Protein AF-A0A9D7FBD9-F1 (afdb_monomer_lite)

pLDDT: mean 80.32, std 18.09, range [36.31, 96.69]

Secondary structure (DSSP, 8-state):
------PPPP---S-----PPPHHHHHHHHHHHHTTS------TTHHHHHHHHHHHHGGGTPPPPTTHHHHHHHHHHTT-----S-HHHHTTSTT---

Radius of gyration: 21.57 Å; chains: 1; bounding box: 68×29×38 Å

Organism: NCBI:txid2954373

InterPro domains:
  IPR029060 PIN-like domain superfamily [SSF88723] (27-94)

Sequence (98 aa):
MKKSPFRPLPVANCCMALNVPDATTLKFAVLAFLDYMPCLELPVSAAEQYAKLRATQKPTGRLLRYMDTPIARHALAENLILLTNNERDFCTYSRIDH

Structure (mmCIF, N/CA/C/O backbone):
data_AF-A0A9D7FBD9-F1
#
_entry.id   AF-A0A9D7FBD9-F1
#
loop_
_atom_site.group_PDB
_atom_site.id
_atom_site.type_symbol
_atom_site.label_atom_id
_atom_site.label_alt_id
_atom_site.label_comp_id
_atom_site.label_asym_id
_atom_site.label_entity_id
_atom_site.label_seq_id
_atom_site.pdbx_PDB_ins_code
_atom_site.Cartn_x
_atom_site.Cartn_y
_atom_site.Cartn_z
_atom_site.occupancy
_atom_site.B_iso_or_equiv
_atom_site.auth_seq_id
_atom_site.auth_comp_id
_atom_site.auth_asym_id
_atom_site.auth_atom_id
_atom_site.pdbx_PDB_model_num
ATOM 1 N N . MET A 1 1 ? 55.646 -15.628 17.806 1.00 42.41 1 MET A N 1
ATOM 2 C CA . MET A 1 1 ? 54.329 -15.006 17.531 1.00 42.41 1 MET A CA 1
ATOM 3 C C . MET A 1 1 ? 54.550 -13.562 17.093 1.00 42.41 1 MET A C 1
ATOM 5 O O . MET A 1 1 ? 54.830 -12.719 17.932 1.00 42.41 1 MET A O 1
ATOM 9 N N . LYS A 1 2 ? 54.525 -13.281 15.785 1.00 41.28 2 LYS A N 1
ATOM 10 C CA . LYS A 1 2 ? 54.635 -11.913 15.251 1.00 41.28 2 LYS A CA 1
ATOM 11 C C . LYS A 1 2 ? 53.213 -11.401 15.003 1.00 41.28 2 LYS A C 1
ATOM 13 O O . LYS A 1 2 ? 52.513 -11.976 14.178 1.00 41.28 2 LYS A O 1
ATOM 18 N N . LYS A 1 3 ? 52.765 -10.389 15.753 1.00 44.59 3 LYS A N 1
ATOM 19 C CA . LYS A 1 3 ? 51.477 -9.722 15.501 1.00 44.59 3 LYS A CA 1
ATOM 20 C C . LYS A 1 3 ? 51.601 -8.949 14.184 1.00 44.59 3 LYS A C 1
ATOM 22 O O . LYS A 1 3 ? 52.494 -8.115 14.055 1.00 44.59 3 LYS A O 1
ATOM 27 N N . SER A 1 4 ? 50.755 -9.259 13.204 1.00 45.19 4 SER A N 1
ATOM 28 C CA . SER A 1 4 ? 50.665 -8.489 11.962 1.00 45.19 4 SER A CA 1
ATOM 29 C C . SER A 1 4 ? 50.181 -7.071 12.271 1.00 45.19 4 SER A C 1
ATOM 31 O O . SER A 1 4 ? 49.300 -6.922 13.123 1.00 45.19 4 SER A O 1
ATOM 33 N N . PRO A 1 5 ? 50.679 -6.031 11.585 1.00 51.19 5 PRO A N 1
ATOM 34 C CA . PRO A 1 5 ? 50.108 -4.708 11.732 1.00 51.19 5 PRO A CA 1
ATOM 35 C C . PRO A 1 5 ? 48.740 -4.734 11.051 1.00 51.19 5 PRO A C 1
ATOM 37 O O . PRO A 1 5 ? 48.644 -4.876 9.832 1.00 51.19 5 PRO A O 1
ATOM 40 N N . PHE A 1 6 ? 47.676 -4.644 11.842 1.00 52.66 6 PHE A N 1
ATOM 41 C CA . PHE A 1 6 ? 46.355 -4.336 11.318 1.00 52.66 6 PHE A CA 1
ATOM 42 C C . PHE A 1 6 ? 46.457 -2.951 10.671 1.00 52.66 6 PHE A C 1
ATOM 44 O O . PHE A 1 6 ? 46.542 -1.943 11.371 1.00 52.66 6 PHE A O 1
ATOM 51 N N . ARG A 1 7 ? 46.557 -2.895 9.338 1.00 44.97 7 ARG A N 1
ATOM 52 C CA . ARG A 1 7 ? 46.387 -1.638 8.610 1.00 44.97 7 ARG A CA 1
ATOM 53 C C . ARG A 1 7 ? 44.893 -1.333 8.651 1.00 44.97 7 ARG A C 1
ATOM 55 O O . ARG A 1 7 ? 44.135 -2.134 8.102 1.00 44.97 7 ARG A O 1
ATOM 62 N N . PRO A 1 8 ? 44.450 -0.234 9.281 1.00 50.00 8 PRO A N 1
ATOM 63 C CA . PRO A 1 8 ? 43.082 0.197 9.085 1.00 50.00 8 PRO A CA 1
ATOM 64 C C . PRO A 1 8 ? 42.930 0.483 7.591 1.00 50.00 8 PRO A C 1
ATOM 66 O O . PRO A 1 8 ? 43.746 1.198 7.001 1.00 50.00 8 PRO A O 1
ATOM 69 N N . LEU A 1 9 ? 41.927 -0.135 6.967 1.00 47.62 9 LEU A N 1
ATOM 70 C CA . LEU A 1 9 ? 41.491 0.296 5.646 1.00 47.62 9 LEU A CA 1
ATOM 71 C C . LEU A 1 9 ? 41.195 1.794 5.752 1.00 47.62 9 LEU A C 1
ATOM 73 O O . LEU A 1 9 ? 40.618 2.216 6.761 1.00 47.62 9 LEU A O 1
ATOM 77 N N . PRO A 1 10 ? 41.613 2.609 4.771 1.00 41.47 10 PRO A N 1
ATOM 78 C CA . PRO A 1 10 ? 41.239 4.005 4.782 1.00 41.47 10 PRO A CA 1
ATOM 79 C C . PRO A 1 10 ? 39.715 4.036 4.860 1.00 41.47 10 PRO A C 1
ATOM 81 O O . PRO A 1 10 ? 39.035 3.418 4.038 1.00 41.47 10 PRO A O 1
ATOM 84 N N . VAL A 1 11 ? 39.185 4.733 5.864 1.00 52.91 11 VAL A N 1
ATOM 85 C CA . VAL A 1 11 ? 37.830 5.278 5.810 1.00 52.91 11 VAL A CA 1
ATOM 86 C C . VAL A 1 11 ? 37.844 6.289 4.672 1.00 52.91 11 VAL A C 1
ATOM 88 O O . VAL A 1 11 ? 37.991 7.492 4.865 1.00 52.91 11 VAL A O 1
ATOM 91 N N . ALA A 1 12 ? 37.834 5.758 3.450 1.00 41.56 12 ALA A N 1
ATOM 92 C CA . ALA A 1 12 ? 37.616 6.508 2.245 1.00 41.56 12 ALA A CA 1
ATOM 93 C C . ALA A 1 12 ? 36.295 7.223 2.473 1.00 41.56 12 ALA A C 1
ATOM 95 O O . ALA A 1 12 ? 35.290 6.578 2.772 1.00 41.56 12 ALA A O 1
ATOM 96 N N . ASN A 1 13 ? 36.355 8.551 2.428 1.00 43.25 13 ASN A N 1
ATOM 97 C CA . ASN A 1 13 ? 35.215 9.447 2.416 1.00 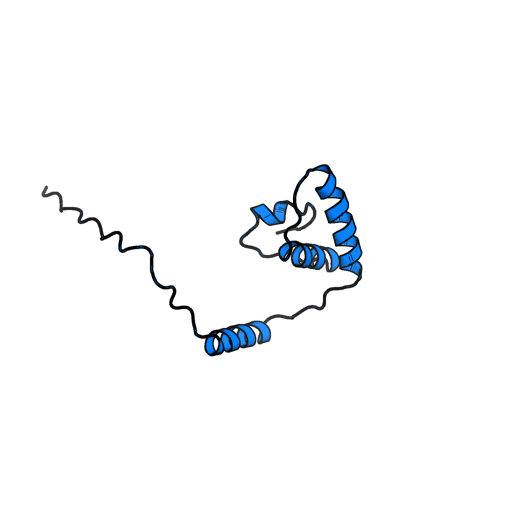43.25 13 ASN A CA 1
ATOM 98 C C . ASN A 1 13 ? 33.988 8.736 1.832 1.00 43.25 13 ASN A C 1
ATOM 100 O O . ASN A 1 13 ? 33.932 8.497 0.627 1.00 43.25 13 ASN A O 1
ATOM 104 N N . CYS A 1 14 ? 32.995 8.437 2.675 1.00 36.31 14 CYS A N 1
ATOM 105 C CA . CYS A 1 14 ? 31.677 7.933 2.267 1.00 36.31 14 CYS A CA 1
ATOM 106 C C . CYS A 1 14 ? 30.880 8.966 1.443 1.00 36.31 14 CYS A C 1
ATOM 108 O O . CYS A 1 14 ? 29.665 8.880 1.329 1.00 36.31 14 CYS A O 1
ATOM 110 N N . CYS A 1 15 ? 31.560 9.928 0.823 1.00 37.75 15 CYS A N 1
ATOM 111 C CA . CYS A 1 15 ? 31.107 10.607 -0.374 1.00 37.75 15 CYS A CA 1
ATOM 112 C C . CYS A 1 15 ? 31.433 9.720 -1.589 1.00 37.75 15 CYS A C 1
ATOM 114 O O . CYS A 1 15 ? 32.082 10.168 -2.532 1.00 37.75 15 CYS A O 1
ATOM 116 N N . MET A 1 16 ? 31.019 8.444 -1.580 1.00 45.00 16 MET A N 1
ATOM 117 C CA . MET A 1 16 ? 30.785 7.773 -2.854 1.00 45.00 16 MET A CA 1
ATOM 118 C C . MET A 1 16 ? 29.689 8.598 -3.511 1.00 45.00 16 MET A C 1
ATOM 120 O O . MET A 1 16 ? 28.555 8.612 -3.033 1.00 45.00 16 MET A O 1
ATOM 124 N N . ALA A 1 17 ? 30.037 9.322 -4.574 1.00 53.47 17 ALA A N 1
ATOM 125 C CA . ALA A 1 17 ? 29.056 9.673 -5.577 1.00 53.47 17 ALA A CA 1
ATOM 126 C C . ALA A 1 17 ? 28.364 8.354 -5.921 1.00 53.47 17 ALA A C 1
ATOM 128 O O . ALA A 1 17 ? 28.972 7.479 -6.541 1.00 53.47 17 ALA A O 1
ATOM 129 N N . LEU A 1 18 ? 27.150 8.151 -5.400 1.00 59.84 18 LEU A N 1
ATOM 130 C CA . LEU A 1 18 ? 26.300 7.065 -5.852 1.00 59.84 18 LEU A CA 1
ATOM 131 C C . LEU A 1 18 ? 26.346 7.165 -7.373 1.00 59.84 18 LEU A C 1
ATOM 133 O O . LEU A 1 18 ? 26.173 8.259 -7.914 1.00 59.84 18 LEU A O 1
ATOM 137 N N . ASN A 1 19 ? 26.687 6.072 -8.049 1.00 70.81 19 ASN A N 1
ATOM 138 C CA . ASN A 1 19 ? 26.648 6.022 -9.501 1.00 70.81 19 ASN A CA 1
ATOM 139 C C . ASN A 1 19 ? 25.167 6.047 -9.900 1.00 70.81 19 ASN A C 1
ATOM 141 O O . ASN A 1 19 ? 24.575 5.010 -10.190 1.00 70.81 19 ASN A O 1
ATOM 145 N N . VAL A 1 20 ? 24.535 7.212 -9.737 1.00 76.62 20 VAL A N 1
ATOM 146 C CA . VAL A 1 20 ? 23.118 7.415 -9.985 1.00 76.62 20 VAL A CA 1
ATOM 147 C C . VAL A 1 20 ? 22.973 7.313 -11.497 1.00 76.62 20 VAL A C 1
ATOM 149 O O . VAL A 1 20 ? 23.589 8.115 -12.205 1.00 76.62 20 VAL A O 1
ATOM 152 N N . PRO A 1 21 ? 22.229 6.316 -12.003 1.00 83.12 21 PRO A N 1
ATOM 153 C CA . PRO A 1 21 ? 21.995 6.208 -13.431 1.00 83.12 21 PRO A CA 1
ATOM 154 C C . PRO A 1 21 ? 21.375 7.511 -13.934 1.00 83.12 21 PRO A C 1
ATOM 156 O O . PRO A 1 21 ? 20.602 8.159 -13.222 1.00 83.12 21 PRO A O 1
ATOM 159 N N . ASP A 1 22 ? 21.706 7.901 -15.162 1.00 91.69 22 ASP A N 1
ATOM 160 C CA . ASP A 1 22 ? 21.049 9.047 -15.773 1.00 91.69 22 ASP A CA 1
ATOM 161 C C . ASP A 1 22 ? 19.531 8.800 -15.861 1.00 91.69 22 ASP A C 1
ATOM 163 O O . ASP A 1 22 ? 19.051 7.660 -15.821 1.00 91.69 22 ASP A O 1
ATOM 167 N N . ALA A 1 23 ? 18.758 9.878 -15.987 1.00 91.88 23 ALA A N 1
ATOM 168 C CA . ALA A 1 23 ? 17.299 9.805 -15.963 1.00 91.88 23 ALA A CA 1
ATOM 169 C C . ALA A 1 23 ? 16.721 8.850 -17.024 1.00 91.88 23 ALA A C 1
ATOM 171 O O . ALA A 1 23 ? 15.674 8.241 -16.798 1.00 91.88 23 ALA A O 1
ATOM 172 N N . THR A 1 24 ? 17.405 8.686 -18.159 1.00 94.88 24 THR A N 1
ATOM 173 C CA . THR A 1 24 ? 16.998 7.780 -19.237 1.00 94.88 24 THR A CA 1
ATOM 174 C C . THR A 1 24 ? 17.156 6.334 -18.799 1.00 94.88 24 THR A C 1
ATOM 176 O O . THR A 1 24 ? 16.200 5.561 -18.865 1.00 94.88 24 THR A O 1
ATOM 179 N N . THR A 1 25 ? 18.339 5.979 -18.295 1.00 94.94 25 THR A N 1
ATOM 180 C CA . THR A 1 25 ? 18.625 4.633 -17.786 1.00 94.94 25 THR A CA 1
ATOM 181 C C . THR A 1 25 ? 17.693 4.274 -16.628 1.00 94.94 25 THR A C 1
ATOM 183 O O . THR A 1 25 ? 17.113 3.187 -16.616 1.00 94.94 25 THR A O 1
ATOM 186 N N . LEU A 1 26 ? 17.472 5.203 -15.690 1.00 95.06 26 LEU A N 1
ATOM 187 C CA . LEU A 1 26 ? 16.557 4.993 -14.567 1.00 95.06 26 LEU A CA 1
ATOM 188 C C . LEU A 1 26 ? 15.115 4.765 -15.038 1.00 95.06 26 LEU A C 1
ATOM 190 O O . LEU A 1 26 ? 14.446 3.855 -14.551 1.00 95.06 26 LEU A O 1
ATOM 194 N N . LYS A 1 27 ? 14.643 5.551 -16.012 1.00 96.31 27 LYS A N 1
ATOM 195 C CA . LYS A 1 27 ? 13.305 5.389 -16.591 1.00 96.31 27 LYS A CA 1
ATOM 196 C C . LYS A 1 27 ? 13.119 3.995 -17.188 1.00 96.31 27 LYS A C 1
ATOM 198 O O . LYS A 1 27 ? 12.096 3.371 -16.924 1.00 96.31 27 LYS A O 1
ATOM 203 N N . PHE A 1 28 ? 14.087 3.494 -17.958 1.00 96.69 28 PHE A N 1
ATOM 204 C CA . PHE A 1 28 ? 13.996 2.152 -18.541 1.00 96.69 28 PHE A CA 1
ATOM 205 C C . PHE A 1 28 ? 13.969 1.053 -17.479 1.00 96.69 28 PHE A C 1
ATOM 207 O O . PHE A 1 28 ? 13.158 0.139 -17.590 1.00 96.69 28 PHE A O 1
ATOM 214 N N . ALA A 1 29 ? 14.791 1.163 -16.433 1.00 95.75 29 ALA A N 1
ATOM 215 C CA . ALA A 1 29 ? 14.785 0.200 -15.335 1.00 95.75 29 ALA A CA 1
ATOM 216 C C . ALA A 1 29 ? 13.437 0.173 -14.591 1.00 95.75 29 ALA A C 1
ATOM 218 O O . ALA A 1 29 ? 12.924 -0.902 -14.292 1.00 95.75 29 ALA A O 1
ATOM 219 N N . VAL A 1 30 ? 12.836 1.343 -14.333 1.00 95.25 30 VAL A N 1
ATOM 220 C CA . VAL A 1 30 ? 11.511 1.439 -13.697 1.00 95.25 30 VAL A CA 1
ATOM 221 C C . VAL A 1 30 ? 10.427 0.839 -14.587 1.00 95.25 30 VAL A C 1
ATOM 223 O O . VAL A 1 30 ? 9.617 0.061 -14.098 1.00 95.25 30 VAL A O 1
ATOM 226 N N . LEU A 1 31 ? 10.414 1.156 -15.885 1.00 96.12 31 LEU A N 1
ATOM 227 C CA . LEU A 1 31 ? 9.423 0.599 -16.812 1.00 96.12 31 LEU A CA 1
ATOM 228 C C . LEU A 1 31 ? 9.545 -0.925 -16.917 1.00 96.12 31 LEU A C 1
ATOM 230 O O . LEU A 1 31 ? 8.547 -1.617 -16.759 1.00 96.12 31 LEU A O 1
ATOM 234 N N . ALA A 1 32 ? 10.768 -1.442 -17.062 1.00 96.19 32 ALA A N 1
ATOM 235 C CA . ALA A 1 32 ? 11.012 -2.880 -17.094 1.00 96.19 32 ALA A CA 1
ATOM 236 C C . ALA A 1 32 ? 10.576 -3.578 -15.797 1.00 96.19 32 ALA A C 1
ATOM 238 O O . ALA A 1 32 ? 10.112 -4.708 -15.845 1.00 96.19 32 ALA A O 1
ATOM 239 N N . PHE A 1 33 ? 10.707 -2.929 -14.635 1.00 95.38 33 PHE A N 1
ATOM 240 C CA . PHE A 1 33 ? 10.182 -3.459 -13.374 1.00 95.38 33 PHE A CA 1
ATOM 241 C C . PHE A 1 33 ? 8.646 -3.493 -13.355 1.00 95.38 33 PHE A C 1
ATOM 243 O O . PHE A 1 33 ? 8.059 -4.484 -12.919 1.00 95.38 33 PHE A O 1
ATOM 250 N N . LEU A 1 34 ? 7.998 -2.430 -13.840 1.00 95.44 34 LEU A N 1
ATOM 251 C CA . LEU A 1 34 ? 6.538 -2.329 -13.885 1.00 95.44 34 LEU A CA 1
ATOM 252 C C . LEU A 1 34 ? 5.897 -3.351 -14.836 1.00 95.44 34 LEU A C 1
ATOM 254 O O . LEU A 1 34 ? 4.754 -3.728 -14.606 1.00 95.44 34 LEU A O 1
ATOM 258 N N . ASP A 1 35 ? 6.626 -3.871 -15.825 1.00 96.00 35 ASP A N 1
ATOM 259 C CA . ASP A 1 35 ? 6.136 -4.951 -16.696 1.00 96.00 35 ASP A CA 1
ATOM 260 C C . ASP A 1 35 ? 5.869 -6.272 -15.939 1.00 96.00 35 ASP A C 1
ATOM 262 O O . ASP A 1 35 ? 5.102 -7.112 -16.411 1.00 96.00 35 ASP A O 1
ATOM 266 N N . TYR A 1 36 ? 6.469 -6.467 -14.756 1.00 96.69 36 TYR A N 1
ATOM 267 C CA . TYR A 1 36 ? 6.308 -7.685 -13.947 1.00 96.69 36 TYR A CA 1
ATOM 268 C C . TYR A 1 36 ? 5.314 -7.547 -12.790 1.00 96.69 36 TYR A C 1
ATOM 270 O O . TYR A 1 36 ? 4.994 -8.548 -12.148 1.00 96.69 36 TYR A O 1
ATOM 278 N N . MET A 1 37 ? 4.851 -6.334 -12.484 1.00 92.56 37 MET A N 1
ATOM 279 C CA . MET A 1 37 ? 4.028 -6.055 -11.306 1.00 92.56 37 MET A CA 1
ATOM 280 C C . MET A 1 37 ? 2.729 -5.356 -11.713 1.00 92.56 37 MET A C 1
ATOM 282 O O . MET A 1 37 ? 2.774 -4.362 -12.435 1.00 92.56 37 MET A O 1
ATOM 286 N N . PRO A 1 38 ? 1.558 -5.807 -11.231 1.00 93.06 38 PRO A N 1
ATOM 287 C CA . PRO A 1 38 ? 0.315 -5.107 -11.510 1.00 93.06 38 PRO A CA 1
ATOM 288 C C . PRO A 1 38 ? 0.326 -3.722 -10.850 1.00 93.06 38 PRO A C 1
ATOM 290 O O . PRO A 1 38 ? 0.529 -3.594 -9.642 1.00 93.06 38 PRO A O 1
ATOM 293 N N . CYS A 1 39 ? 0.066 -2.680 -11.640 1.00 92.00 39 CYS A N 1
ATOM 294 C CA . CYS A 1 39 ? -0.189 -1.340 -11.122 1.00 92.00 39 CYS A CA 1
ATOM 295 C C . CYS A 1 39 ? -1.692 -1.196 -10.861 1.00 92.00 39 CYS A C 1
ATOM 297 O O . CYS A 1 39 ? -2.481 -1.062 -11.795 1.00 92.00 39 CYS A O 1
ATOM 299 N N . LEU A 1 40 ? -2.092 -1.299 -9.594 1.00 93.31 40 LEU A N 1
ATOM 300 C CA . LEU A 1 40 ? -3.495 -1.212 -9.200 1.00 93.31 40 LEU A CA 1
ATOM 301 C C . LEU A 1 40 ? -3.936 0.249 -9.087 1.00 93.31 40 LEU A C 1
ATOM 303 O O . LEU A 1 40 ? -3.257 1.070 -8.467 1.00 93.31 40 LEU A O 1
ATOM 307 N N . GLU A 1 41 ? -5.116 0.548 -9.623 1.00 94.12 41 GLU A N 1
ATOM 308 C CA . GLU A 1 41 ? -5.788 1.823 -9.380 1.00 94.12 41 GLU A CA 1
ATOM 309 C C . GLU A 1 41 ? -6.122 1.980 -7.895 1.00 94.12 41 GLU A C 1
ATOM 311 O O . GLU A 1 41 ? -6.351 1.001 -7.181 1.00 94.12 41 GLU A O 1
ATOM 316 N N . LEU A 1 42 ? -6.159 3.221 -7.411 1.00 91.56 42 LEU A N 1
ATOM 317 C CA . LEU A 1 42 ? -6.563 3.4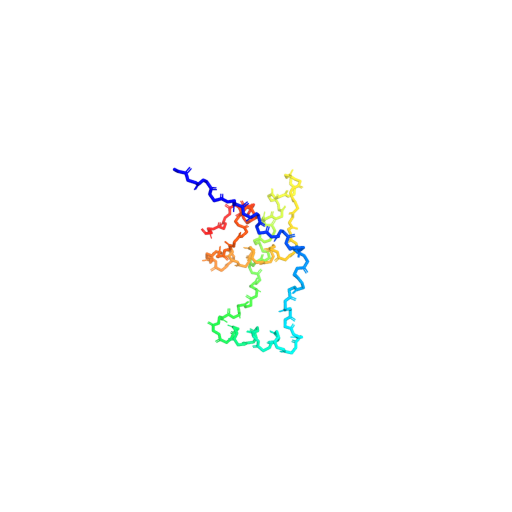88 -6.035 1.00 91.56 42 LEU A CA 1
ATOM 318 C C . LEU A 1 42 ? -8.097 3.462 -5.935 1.00 91.56 42 LEU A C 1
ATOM 320 O O . LEU A 1 42 ? -8.745 4.371 -6.462 1.00 91.56 42 LEU A O 1
ATOM 324 N N . PRO A 1 43 ? -8.697 2.486 -5.229 1.00 92.56 43 PRO A N 1
ATOM 325 C CA . PRO A 1 43 ? -10.146 2.373 -5.170 1.00 92.56 43 PRO A CA 1
ATOM 326 C C . PRO A 1 43 ? -10.760 3.515 -4.357 1.00 92.56 43 PRO A C 1
ATOM 328 O O . PRO A 1 43 ? -10.170 4.035 -3.405 1.00 92.56 43 PRO A O 1
ATOM 331 N N . VAL A 1 44 ? -12.010 3.861 -4.669 1.00 93.56 44 VAL A N 1
ATOM 332 C CA . VAL A 1 44 ? -12.772 4.875 -3.917 1.00 93.56 44 VAL A CA 1
ATOM 333 C C . VAL A 1 44 ? -12.936 4.474 -2.443 1.00 93.56 44 VAL A C 1
ATOM 335 O O . VAL A 1 44 ? -12.882 5.334 -1.564 1.00 93.56 44 VAL A O 1
ATOM 338 N N . SER A 1 45 ? -13.037 3.172 -2.146 1.00 92.00 45 SER A N 1
ATOM 339 C CA . SER A 1 45 ? -13.099 2.631 -0.776 1.00 92.00 45 SER A CA 1
ATOM 340 C C . SER A 1 45 ? -11.878 3.004 0.081 1.00 92.00 45 SER A C 1
ATOM 342 O O . SER A 1 45 ? -11.982 3.106 1.308 1.00 92.00 45 SER A O 1
ATOM 344 N N . ALA A 1 46 ? -10.732 3.318 -0.533 1.00 93.44 46 ALA A N 1
ATOM 345 C CA . ALA A 1 46 ? -9.552 3.803 0.178 1.00 93.44 46 ALA A CA 1
ATOM 346 C C . ALA A 1 46 ? -9.772 5.175 0.841 1.00 93.44 46 ALA A C 1
ATOM 348 O O . ALA A 1 46 ? -9.085 5.509 1.812 1.00 93.44 46 ALA A O 1
ATOM 349 N N . ALA A 1 47 ? -10.739 5.973 0.373 1.00 93.62 47 ALA A N 1
ATOM 350 C CA . ALA A 1 47 ? -11.112 7.230 1.021 1.00 93.62 47 ALA A CA 1
ATOM 351 C C . ALA A 1 47 ? -11.679 6.997 2.432 1.00 93.62 47 ALA A C 1
ATOM 353 O O . ALA A 1 47 ? -11.345 7.734 3.362 1.00 93.62 47 ALA A O 1
ATOM 354 N N . GLU A 1 48 ? -12.466 5.935 2.623 1.00 92.81 48 GLU A N 1
ATOM 355 C CA . GLU A 1 48 ? -12.989 5.566 3.941 1.00 92.81 48 GLU A CA 1
ATOM 356 C C . GLU A 1 48 ? -11.875 5.099 4.878 1.00 92.81 48 GLU A C 1
ATOM 358 O O . GLU A 1 48 ? -11.849 5.473 6.054 1.00 92.81 48 GLU A O 1
ATOM 363 N N . GLN A 1 49 ? -10.925 4.314 4.359 1.00 91.94 49 GLN A N 1
ATOM 364 C CA . GLN A 1 49 ? -9.758 3.890 5.133 1.00 91.94 49 GLN A CA 1
ATOM 365 C C . GLN A 1 49 ? -8.920 5.097 5.552 1.00 91.94 49 GLN A C 1
ATOM 367 O O . GLN A 1 49 ? -8.534 5.207 6.715 1.00 91.94 49 GLN A O 1
ATOM 372 N N . TYR A 1 50 ? -8.724 6.066 4.656 1.00 91.62 50 TYR A N 1
ATOM 373 C CA . TYR A 1 50 ? -8.067 7.325 4.995 1.00 91.62 50 TYR A CA 1
ATOM 374 C C . TYR A 1 50 ? -8.788 8.083 6.118 1.00 91.62 50 TYR A C 1
ATOM 376 O O . TYR A 1 50 ? -8.138 8.530 7.064 1.00 91.62 50 TYR A O 1
ATOM 384 N N . ALA A 1 51 ? -10.117 8.207 6.050 1.00 90.88 51 ALA A N 1
ATOM 385 C CA . ALA A 1 51 ? -10.896 8.880 7.088 1.00 90.88 51 ALA A CA 1
ATOM 386 C C . ALA A 1 51 ? -10.721 8.202 8.458 1.00 90.88 51 ALA A C 1
ATOM 388 O O . ALA A 1 51 ? -10.464 8.886 9.452 1.00 90.88 51 ALA A O 1
ATOM 389 N N . LYS A 1 52 ? -10.770 6.863 8.501 1.00 89.50 52 LYS A N 1
ATOM 390 C CA . LYS A 1 52 ? -10.535 6.067 9.718 1.00 89.50 52 LYS A CA 1
ATOM 391 C C . LYS A 1 52 ? -9.119 6.280 10.261 1.00 89.50 52 LYS A C 1
ATOM 393 O O . LYS A 1 52 ? -8.972 6.604 11.436 1.00 89.50 52 LYS A O 1
ATOM 398 N N . LEU A 1 53 ? -8.093 6.180 9.413 1.00 88.56 53 LEU A N 1
ATOM 399 C CA . LEU A 1 53 ? -6.694 6.411 9.796 1.00 88.56 53 LEU A CA 1
ATOM 400 C C . LEU A 1 53 ? -6.464 7.832 10.328 1.00 88.56 53 LEU A C 1
ATOM 402 O O . LEU A 1 53 ? -5.763 8.035 11.318 1.00 88.56 53 LEU A O 1
ATOM 406 N N . ARG A 1 54 ? -7.071 8.844 9.701 1.00 87.94 54 ARG A N 1
ATOM 407 C CA . ARG A 1 54 ? -6.943 10.228 10.165 1.00 87.94 54 ARG A CA 1
ATOM 408 C C . ARG A 1 54 ? -7.635 10.438 11.505 1.00 87.94 54 ARG A C 1
ATOM 410 O O . ARG A 1 54 ? -7.089 11.143 12.353 1.00 87.94 54 ARG A O 1
ATOM 417 N N . ALA A 1 55 ? -8.813 9.848 11.692 1.00 89.31 55 ALA A N 1
ATOM 418 C CA . ALA A 1 55 ? -9.563 9.934 12.938 1.00 89.31 55 ALA A CA 1
ATOM 419 C C . ALA A 1 55 ? -8.805 9.295 14.111 1.00 89.31 55 ALA A C 1
ATOM 421 O O . ALA A 1 55 ? -8.830 9.848 15.207 1.00 89.31 55 ALA A O 1
ATOM 422 N N . THR A 1 56 ? -8.087 8.189 13.886 1.00 84.69 56 THR A N 1
ATOM 423 C CA . THR A 1 56 ? -7.288 7.530 14.933 1.00 84.69 56 THR A CA 1
ATOM 424 C C . THR A 1 56 ? -5.987 8.265 15.240 1.00 84.69 56 THR A C 1
ATOM 426 O O . THR A 1 56 ? -5.583 8.323 16.398 1.00 84.69 56 THR A O 1
ATOM 429 N N . GLN A 1 57 ? -5.333 8.865 14.241 1.00 82.38 57 GLN A N 1
ATOM 430 C CA . GLN A 1 57 ? -4.031 9.509 14.440 1.00 82.38 57 GLN A CA 1
ATOM 431 C C . GLN A 1 57 ? -4.118 10.962 14.913 1.00 82.38 57 GLN A C 1
ATOM 433 O O . GLN A 1 57 ? -3.273 11.394 15.699 1.00 82.38 57 GLN A O 1
ATOM 438 N N . LYS A 1 58 ? -5.150 11.716 14.506 1.00 84.00 58 LYS A N 1
ATOM 439 C CA . LYS A 1 58 ? -5.312 13.134 14.881 1.00 84.00 58 LYS A CA 1
ATOM 440 C C . LYS A 1 58 ? -5.262 13.375 16.405 1.00 84.00 58 LYS A C 1
ATOM 442 O O . LYS A 1 58 ? -4.572 14.313 16.797 1.00 84.00 58 LYS A O 1
ATOM 447 N N . PRO A 1 59 ? -5.903 12.560 17.268 1.00 82.44 59 PRO A N 1
ATOM 448 C CA . PRO A 1 59 ? -5.821 12.723 18.723 1.00 82.44 59 PRO A CA 1
ATOM 449 C C . PRO A 1 59 ? -4.435 12.411 19.299 1.00 82.44 59 PRO A C 1
ATOM 451 O O . PRO A 1 59 ? -4.045 12.990 20.305 1.00 82.44 59 PRO A O 1
ATOM 454 N N . THR A 1 60 ? -3.678 11.515 18.660 1.00 80.75 60 THR A N 1
ATOM 455 C CA . THR A 1 60 ? -2.341 11.098 19.121 1.00 80.75 60 THR A CA 1
ATOM 456 C C . THR A 1 60 ? -1.233 12.092 18.757 1.00 80.75 60 THR A C 1
ATOM 458 O O . THR A 1 60 ? -0.078 11.879 19.111 1.00 80.75 60 THR A O 1
ATOM 461 N N . GLY A 1 61 ? -1.555 13.152 18.003 1.00 79.19 61 GLY A N 1
ATOM 462 C CA . GLY A 1 61 ? -0.573 14.107 17.481 1.00 79.19 61 GLY A CA 1
ATOM 463 C C . GLY A 1 61 ? 0.361 13.524 16.412 1.00 79.19 61 GLY A C 1
ATOM 464 O O . GLY A 1 61 ? 1.273 14.210 15.955 1.00 79.19 61 GLY A O 1
ATOM 465 N N . ARG A 1 62 ? 0.146 12.270 15.991 1.00 76.75 62 ARG A N 1
ATOM 466 C CA . ARG A 1 62 ? 0.986 11.589 15.006 1.00 76.75 62 ARG A CA 1
ATOM 467 C C . ARG A 1 62 ? 0.639 12.053 13.593 1.00 76.75 62 ARG A C 1
ATOM 469 O O . ARG A 1 62 ? -0.529 12.107 13.206 1.00 76.75 62 ARG A O 1
ATOM 476 N N . LEU A 1 63 ? 1.668 12.419 12.829 1.00 78.75 63 LEU A N 1
ATOM 477 C CA . LEU A 1 63 ? 1.516 12.930 11.471 1.00 78.75 63 LEU A CA 1
ATOM 478 C C . LEU A 1 63 ? 1.412 11.775 10.465 1.00 78.75 63 LEU A C 1
ATOM 480 O O . LEU A 1 63 ? 2.279 10.905 10.419 1.00 78.75 63 LEU A O 1
ATOM 484 N N . LEU A 1 64 ? 0.393 11.824 9.609 1.00 81.62 64 LEU A N 1
ATOM 485 C CA . LEU A 1 64 ? 0.294 10.974 8.423 1.00 81.62 64 LEU A CA 1
ATOM 486 C C . LEU A 1 64 ? 1.336 11.404 7.384 1.00 81.62 64 LEU A C 1
ATOM 488 O O . LEU A 1 64 ? 1.352 12.565 6.966 1.00 81.62 64 LEU A O 1
ATOM 492 N N . ARG A 1 65 ? 2.196 10.477 6.946 1.00 85.38 65 ARG A N 1
ATOM 493 C CA . ARG A 1 65 ? 3.206 10.760 5.913 1.00 85.38 65 ARG A CA 1
ATOM 494 C C . ARG A 1 65 ? 2.544 10.860 4.540 1.00 85.38 65 ARG A C 1
ATOM 496 O O . ARG A 1 65 ? 1.722 10.014 4.191 1.00 85.38 65 ARG A O 1
ATOM 503 N N . TYR A 1 66 ? 2.922 11.873 3.758 1.00 85.56 66 TYR A N 1
ATOM 504 C CA . TYR A 1 66 ? 2.240 12.222 2.505 1.00 85.56 66 TYR A CA 1
ATOM 505 C C . TYR A 1 66 ? 2.168 11.065 1.495 1.00 85.56 66 TYR A C 1
ATOM 507 O O . TYR A 1 66 ? 1.088 10.799 0.981 1.00 85.56 66 TYR A O 1
ATOM 515 N N . MET A 1 67 ? 3.280 10.356 1.258 1.00 88.31 67 MET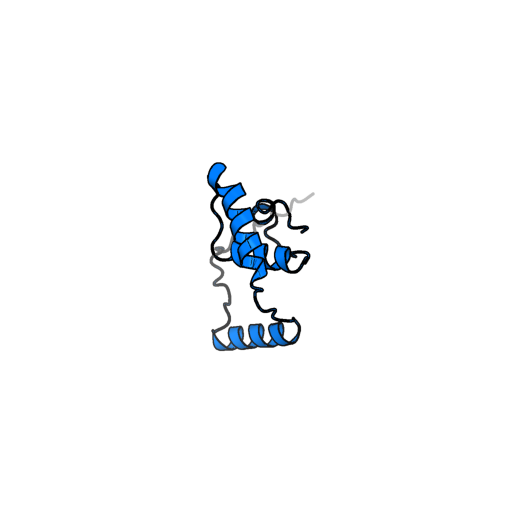 A N 1
ATOM 516 C CA . MET A 1 67 ? 3.331 9.254 0.281 1.00 88.31 67 MET A CA 1
ATOM 517 C C . MET A 1 67 ? 2.923 7.897 0.866 1.00 88.31 67 MET A C 1
ATOM 519 O O . MET A 1 67 ? 2.248 7.122 0.194 1.00 88.31 67 MET A O 1
ATOM 523 N N . ASP A 1 68 ? 3.261 7.620 2.127 1.00 90.88 68 ASP A N 1
ATOM 524 C CA . ASP A 1 68 ? 2.929 6.332 2.752 1.00 90.88 68 ASP A CA 1
ATOM 525 C C . ASP A 1 68 ? 1.440 6.187 3.027 1.00 90.88 68 ASP A C 1
ATOM 527 O O . ASP A 1 68 ? 0.908 5.085 2.979 1.00 90.88 68 ASP A O 1
ATOM 531 N N . THR A 1 69 ? 0.750 7.289 3.328 1.00 91.12 69 THR A N 1
ATOM 532 C CA . THR A 1 69 ? -0.672 7.232 3.673 1.00 91.12 69 THR A CA 1
ATOM 533 C C . THR A 1 69 ? -1.515 6.687 2.514 1.00 91.12 69 THR A C 1
ATOM 535 O O . THR A 1 69 ? -2.339 5.809 2.770 1.00 91.12 69 THR A O 1
ATOM 538 N N . PRO A 1 70 ? -1.326 7.139 1.254 1.00 92.06 70 PRO A N 1
ATOM 539 C CA . PRO A 1 70 ? -1.905 6.501 0.076 1.00 92.06 70 PRO A CA 1
ATOM 540 C C . PRO A 1 70 ? -1.608 5.004 -0.062 1.00 92.06 70 PRO A C 1
ATOM 542 O O . PRO A 1 70 ? -2.530 4.253 -0.360 1.00 92.06 70 PRO A O 1
ATOM 545 N N . ILE A 1 71 ? -0.368 4.572 0.182 1.00 92.94 71 ILE A N 1
ATOM 546 C CA . ILE A 1 71 ? 0.041 3.159 0.086 1.00 92.94 71 ILE A CA 1
ATOM 547 C C . ILE A 1 71 ? -0.667 2.328 1.165 1.00 92.94 71 ILE A C 1
ATOM 549 O O . ILE A 1 71 ? -1.296 1.314 0.874 1.00 92.94 71 ILE A O 1
ATOM 553 N N . ALA A 1 72 ? -0.649 2.817 2.405 1.00 91.94 72 ALA A N 1
ATOM 554 C CA . ALA A 1 72 ? -1.285 2.194 3.558 1.00 91.94 72 ALA A CA 1
ATOM 555 C C . ALA A 1 72 ? -2.801 2.027 3.368 1.00 91.94 72 ALA A C 1
ATOM 557 O O . ALA A 1 72 ? -3.351 0.950 3.586 1.00 91.94 72 ALA A O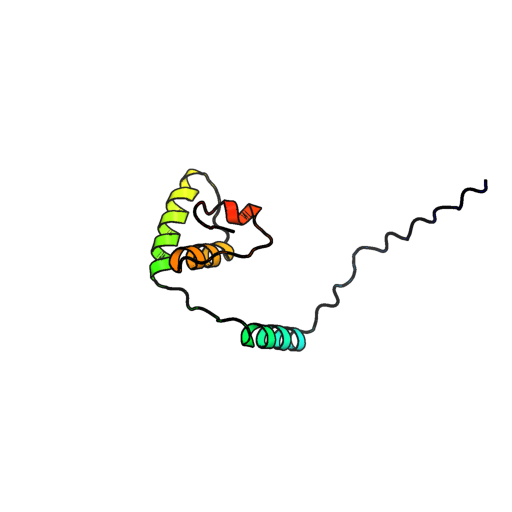 1
ATOM 558 N N . ARG A 1 73 ? -3.499 3.087 2.937 1.00 92.44 73 ARG A N 1
ATOM 559 C CA . ARG A 1 73 ? -4.954 3.021 2.715 1.00 92.44 73 ARG A CA 1
ATOM 560 C C . ARG A 1 73 ? -5.336 2.131 1.532 1.00 92.44 73 ARG A C 1
ATOM 562 O O . ARG A 1 73 ? -6.438 1.599 1.554 1.00 92.44 73 ARG A O 1
ATOM 569 N N . HIS A 1 74 ? -4.469 2.010 0.521 1.00 93.88 74 HIS A N 1
ATOM 570 C CA . HIS A 1 74 ? -4.689 1.126 -0.626 1.00 93.88 74 HIS A CA 1
ATOM 571 C C . HIS A 1 74 ? -4.654 -0.332 -0.168 1.00 93.88 74 HIS A C 1
ATOM 573 O O . HIS A 1 74 ? -5.657 -1.027 -0.300 1.00 93.88 74 HIS A O 1
ATOM 579 N N . ALA A 1 75 ? -3.577 -0.731 0.519 1.00 93.06 75 ALA A N 1
ATOM 580 C CA . ALA A 1 75 ? -3.434 -2.080 1.064 1.00 93.06 75 ALA A CA 1
ATOM 581 C C . ALA A 1 75 ? -4.610 -2.475 1.976 1.00 93.06 75 ALA A C 1
ATOM 583 O O . ALA A 1 75 ? -5.154 -3.567 1.853 1.00 93.06 75 ALA A O 1
ATOM 584 N N . LEU A 1 76 ? -5.076 -1.558 2.832 1.00 91.62 76 LEU A N 1
ATOM 585 C CA . LEU A 1 76 ? -6.240 -1.791 3.695 1.00 91.62 76 LEU A CA 1
ATOM 586 C C . LEU A 1 76 ? -7.569 -1.905 2.940 1.00 91.62 76 LEU A C 1
ATOM 588 O O . LEU A 1 76 ? -8.476 -2.593 3.402 1.00 91.62 76 LEU A O 1
ATOM 592 N N . ALA A 1 77 ? -7.731 -1.169 1.841 1.00 93.38 77 ALA A N 1
ATOM 593 C CA . ALA A 1 77 ? -8.966 -1.160 1.064 1.00 93.38 77 ALA A CA 1
ATOM 594 C C . ALA A 1 77 ? -9.118 -2.427 0.215 1.00 93.38 77 ALA A C 1
ATOM 596 O O . ALA A 1 77 ? -10.227 -2.937 0.096 1.00 93.38 77 ALA A O 1
ATOM 597 N N . GLU A 1 78 ? -8.006 -2.929 -0.317 1.00 93.44 78 GLU A N 1
ATOM 598 C CA . GLU A 1 78 ? -7.933 -4.130 -1.160 1.00 93.44 78 GLU A CA 1
ATOM 599 C C . GLU A 1 78 ? -7.575 -5.402 -0.367 1.00 93.44 78 GLU A C 1
ATOM 601 O O . GLU A 1 78 ? -7.429 -6.474 -0.946 1.00 93.44 78 GLU A O 1
ATOM 606 N N . ASN A 1 79 ? -7.445 -5.304 0.964 1.00 91.69 79 ASN A N 1
ATOM 607 C CA . ASN A 1 79 ? -7.081 -6.414 1.852 1.00 91.69 79 ASN A CA 1
ATOM 608 C C . ASN A 1 79 ? -5.767 -7.120 1.438 1.00 91.69 79 ASN A C 1
ATOM 610 O O . ASN A 1 79 ? -5.704 -8.344 1.316 1.00 91.69 79 ASN A O 1
ATOM 614 N N . LEU A 1 80 ? -4.722 -6.324 1.198 1.00 92.06 80 LEU A N 1
ATOM 615 C CA . LEU A 1 80 ? -3.389 -6.767 0.781 1.00 92.06 80 LEU A CA 1
ATOM 616 C C . LEU A 1 80 ? -2.401 -6.765 1.955 1.00 92.06 80 LEU A C 1
ATOM 618 O O . LEU A 1 80 ? -2.512 -5.952 2.873 1.00 92.06 80 LEU A O 1
ATOM 622 N N . ILE A 1 81 ? -1.381 -7.620 1.863 1.00 91.62 81 ILE A N 1
ATOM 623 C CA . ILE A 1 81 ? -0.210 -7.597 2.752 1.00 91.62 81 ILE A CA 1
ATOM 624 C C . ILE A 1 81 ? 0.781 -6.559 2.221 1.00 91.62 81 ILE A C 1
ATOM 626 O O . ILE A 1 81 ? 1.120 -6.570 1.033 1.00 91.62 81 ILE A O 1
ATOM 630 N N . LEU A 1 82 ? 1.256 -5.661 3.086 1.00 91.38 82 LEU A N 1
ATOM 631 C CA . LEU A 1 82 ? 2.200 -4.616 2.693 1.00 91.38 82 LEU A CA 1
ATOM 632 C C . LEU A 1 82 ? 3.644 -5.050 2.947 1.00 91.38 82 LEU A C 1
ATOM 634 O O . LEU A 1 82 ? 4.163 -4.893 4.048 1.00 91.38 82 LEU A O 1
ATOM 638 N N . LEU A 1 83 ? 4.334 -5.479 1.892 1.00 91.81 83 LEU A N 1
ATOM 639 C CA . LEU A 1 83 ? 5.769 -5.738 1.962 1.00 91.81 83 LEU A CA 1
ATOM 640 C C . LEU A 1 83 ? 6.551 -4.415 2.047 1.00 91.81 83 LEU A C 1
ATOM 642 O O . LEU A 1 83 ? 6.511 -3.600 1.122 1.00 91.81 83 LEU A O 1
ATOM 646 N N . THR A 1 84 ? 7.283 -4.192 3.140 1.00 91.62 84 THR A N 1
ATOM 647 C CA . THR A 1 84 ? 8.036 -2.949 3.366 1.00 91.62 84 THR A CA 1
ATOM 648 C C . THR A 1 84 ? 9.332 -3.191 4.132 1.00 91.62 84 THR A C 1
ATOM 650 O O . THR A 1 84 ? 9.415 -4.078 4.969 1.00 91.62 84 THR A O 1
ATOM 653 N N . ASN A 1 85 ? 10.351 -2.367 3.880 1.00 92.50 85 ASN A N 1
ATOM 654 C CA . ASN A 1 85 ? 11.551 -2.294 4.722 1.00 92.50 85 ASN A CA 1
ATOM 655 C C . ASN A 1 85 ? 11.442 -1.210 5.813 1.00 92.50 85 ASN A C 1
ATOM 657 O O . ASN A 1 85 ? 12.378 -1.014 6.587 1.00 92.50 85 ASN A O 1
ATOM 661 N N . ASN A 1 86 ? 10.319 -0.485 5.856 1.00 89.00 86 ASN A N 1
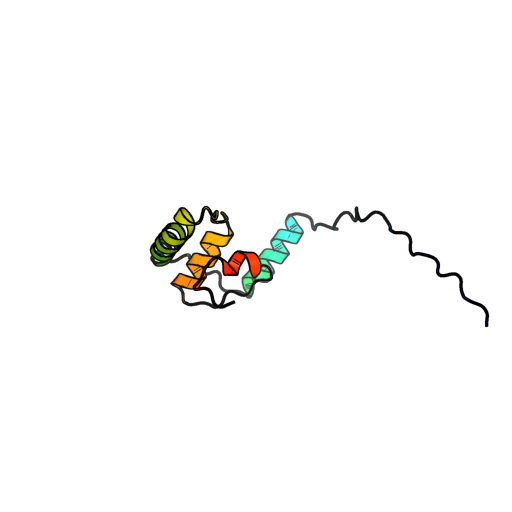ATOM 662 C CA . ASN A 1 86 ? 10.060 0.611 6.784 1.00 89.00 86 ASN A CA 1
ATOM 663 C C . ASN A 1 86 ? 8.945 0.255 7.779 1.00 89.00 86 ASN A C 1
ATOM 665 O O . ASN A 1 86 ? 8.049 1.057 8.048 1.00 89.00 86 ASN A O 1
ATOM 669 N N . GLU A 1 87 ? 8.987 -0.968 8.312 1.00 87.69 87 GLU A N 1
ATOM 670 C CA . GLU A 1 87 ? 7.969 -1.511 9.223 1.00 87.69 87 GLU A CA 1
ATOM 671 C C . GLU A 1 87 ? 7.649 -0.545 10.365 1.00 87.69 87 GLU A C 1
ATOM 673 O O . GLU A 1 87 ? 6.487 -0.270 10.630 1.00 87.69 87 GLU A O 1
ATOM 678 N N . ARG A 1 88 ? 8.666 0.075 10.978 1.00 85.06 88 ARG A N 1
ATOM 679 C CA . ARG A 1 88 ? 8.490 1.026 12.090 1.00 85.06 88 ARG A CA 1
ATOM 680 C C . ARG A 1 88 ? 7.478 2.136 11.784 1.00 85.06 88 ARG A C 1
ATOM 682 O O . ARG A 1 88 ? 6.677 2.492 12.654 1.00 85.06 88 ARG A O 1
ATOM 689 N N . ASP A 1 89 ? 7.527 2.691 10.578 1.00 84.12 89 ASP A N 1
ATOM 690 C CA . ASP A 1 89 ? 6.621 3.762 10.171 1.00 84.12 89 ASP A CA 1
ATOM 691 C C . ASP A 1 89 ? 5.246 3.203 9.798 1.00 84.12 89 ASP A C 1
ATOM 693 O O . ASP A 1 89 ? 4.225 3.831 10.096 1.00 84.12 89 ASP A O 1
ATOM 697 N N . PHE A 1 90 ? 5.191 2.002 9.217 1.00 87.19 90 PHE A N 1
ATOM 698 C CA . PHE A 1 90 ? 3.934 1.371 8.822 1.00 87.19 90 PHE A CA 1
ATOM 699 C C . PHE A 1 90 ? 3.167 0.708 9.976 1.00 87.19 90 PHE A C 1
ATOM 701 O O . PHE A 1 90 ? 1.938 0.693 9.944 1.00 87.19 90 PHE A O 1
ATOM 708 N N . CYS A 1 91 ? 3.826 0.324 11.072 1.00 82.00 91 CYS A N 1
ATOM 709 C CA . CYS A 1 91 ? 3.174 -0.133 12.307 1.00 82.00 91 CYS A CA 1
ATOM 710 C C . CYS A 1 91 ? 2.245 0.932 12.922 1.00 82.00 91 CYS A C 1
ATOM 712 O O . CYS A 1 91 ? 1.420 0.636 13.782 1.00 82.00 91 CYS A O 1
ATOM 714 N N . THR A 1 92 ? 2.353 2.193 12.488 1.00 76.50 92 THR A N 1
ATOM 715 C CA . THR A 1 92 ? 1.402 3.263 12.832 1.00 76.50 92 THR A CA 1
ATOM 716 C C . THR A 1 92 ? -0.016 2.989 12.343 1.00 76.50 92 THR A C 1
ATOM 718 O O . THR A 1 92 ? -0.990 3.471 12.928 1.00 76.50 92 THR A O 1
ATOM 721 N N . TYR A 1 93 ? -0.142 2.269 11.234 1.00 79.00 93 TYR A N 1
ATOM 722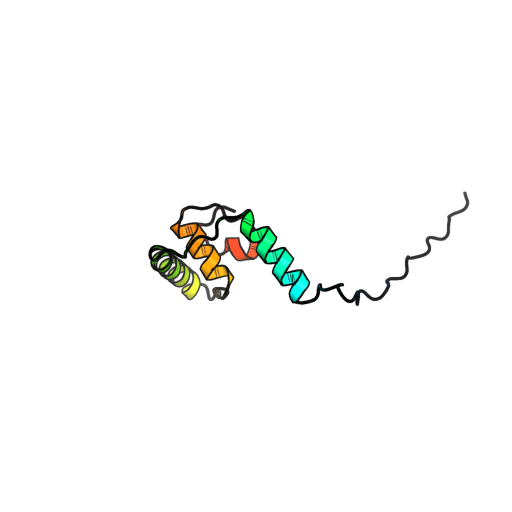 C CA . TYR A 1 93 ? -1.412 1.934 10.621 1.00 79.00 93 TYR A CA 1
ATOM 723 C C . TYR A 1 93 ? -1.844 0.590 11.213 1.00 79.00 93 TYR A C 1
ATOM 725 O O . TYR A 1 93 ? -1.505 -0.466 10.698 1.00 79.00 93 TYR A O 1
ATOM 733 N N . SER A 1 94 ? -2.575 0.646 12.330 1.00 63.50 94 SER A N 1
ATOM 734 C CA . SER A 1 94 ? -2.925 -0.468 13.235 1.00 63.50 94 SER A CA 1
ATOM 735 C C . SER A 1 94 ? -3.671 -1.674 12.632 1.00 63.50 94 SER A C 1
ATOM 737 O O . SER A 1 94 ? -4.136 -2.532 13.376 1.00 63.50 94 SER A O 1
ATOM 739 N N . ARG A 1 95 ? -3.842 -1.726 11.310 1.00 66.19 95 ARG A N 1
ATOM 740 C CA . ARG A 1 95 ? -4.553 -2.779 10.574 1.00 66.19 95 ARG A CA 1
ATOM 741 C C . ARG A 1 95 ? -3.767 -3.362 9.401 1.00 66.19 95 ARG A C 1
ATOM 743 O O . ARG A 1 95 ? -4.325 -4.163 8.665 1.00 66.19 95 ARG A O 1
ATOM 750 N N . ILE A 1 96 ? -2.540 -2.905 9.169 1.00 67.50 96 ILE A N 1
ATOM 751 C CA . ILE A 1 96 ? -1.734 -3.421 8.066 1.00 67.50 96 ILE A CA 1
ATOM 752 C C . ILE A 1 96 ? -0.931 -4.596 8.590 1.00 67.50 96 ILE A C 1
ATOM 754 O O . ILE A 1 96 ? -0.017 -4.390 9.388 1.00 67.50 96 ILE A O 1
ATOM 758 N N . ASP A 1 97 ? -1.269 -5.790 8.120 1.00 62.88 97 ASP A N 1
ATOM 759 C CA . ASP A 1 97 ? -0.403 -6.954 8.248 1.00 62.88 97 ASP A CA 1
ATOM 760 C C . ASP A 1 97 ? 0.788 -6.743 7.297 1.00 62.88 97 ASP A C 1
ATOM 762 O O . ASP A 1 97 ? 0.610 -6.441 6.109 1.00 62.88 97 ASP A O 1
ATOM 766 N N . HIS A 1 98 ? 1.993 -6.782 7.862 1.00 57.06 98 HIS A N 1
ATOM 767 C CA . HIS A 1 98 ? 3.269 -6.524 7.192 1.00 57.06 98 HIS A CA 1
ATOM 768 C C . HIS A 1 98 ? 4.099 -7.804 7.115 1.00 57.06 98 HIS A C 1
ATOM 770 O O . HIS A 1 98 ? 4.066 -8.580 8.097 1.00 57.06 98 HIS A O 1
#

Foldseek 3Di:
DDDDPPDPDPPPPPPPPPPPDPPVVVVVVVVVVCVVDDDDDQDPQLVVLLVVLCVVCVVVVDDDDPVVSSVLSSCVSVVHADDDPPVVVSVSSVPHHD